Protein AF-A0A0C5VPQ7-F1 (afdb_monomer)

Secondary structure (DSSP, 8-state):
-EEEEEEE----SSS--PPPEEEEEEESSHHHHHHHHHHHHHHH--SSS-SS--EEEEEEE---S----EEEEEEEESS-S-TT-S---GGGEEE-SSSSSPPEEHHHHT--

Mean predicted aligned error: 6.84 Å

Solvent-accessible surface area (backbone atoms only — not comparable to full-atom values): 6534 Å² total; per-residue (Å²): 82,33,31,31,43,37,31,24,61,18,69,46,102,90,54,76,74,44,66,25,36,34,33,34,26,40,16,86,47,70,68,57,39,46,50,60,50,22,62,50,36,56,72,67,60,61,92,81,41,71,48,46,62,33,37,40,32,58,78,49,76,47,97,57,100,60,96,69,68,42,77,78,42,65,85,42,77,45,84,60,78,61,90,79,75,61,95,63,61,45,90,42,25,35,32,37,94,50,91,88,52,68,81,40,47,46,62,67,72,72,73,118

Nearest PDB structures (foldseek):
  2qyf-assembly2_C  TM=2.795E-01  e=2.038E+00  Homo sapiens
  6bi7-assembly2_C  TM=3.326E-01  e=4.342E+00  Homo sapiens
  8iyj-assembly1_T  TM=2.210E-01  e=6.524E+00  Mus musculus

pLDDT: mean 81.95, std 14.51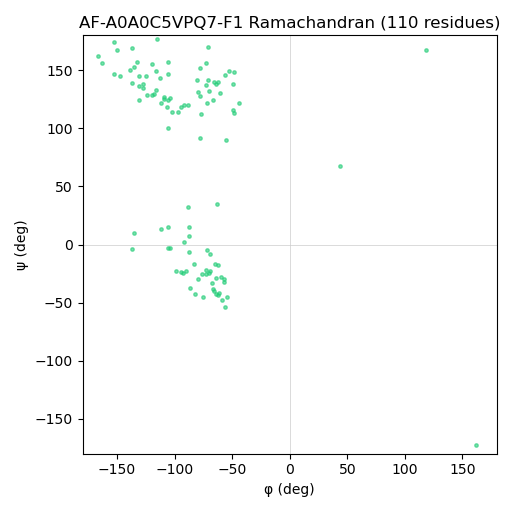, range [44.12, 96.88]

Sequence (112 aa):
MNIYFVTRWGNDEEGVNEADTNFIVLASNYEEAAKIVDDRLMKVKALKAACFCQRITEIGTAHSDTNNPKVLLGPCIEYAFSHDDIGIPNDKKWVRDSIDEGWEKFSEYYEE

Foldseek 3Di:
DFKKKWKFFQDDPPDDRFFIWIFIKDAPDVVRVFVQQLVVLVVVPDVRGDSGTFKMAGPGDDPDPDNDIDTPDDRDGDHDPPPPPPPGDQQRMWGDDDPPDDIDGSVVVPPD

Radius of gyration: 13.61 Å; Cα contacts (8 Å, |Δi|>4): 222; chains: 1; bounding box: 31×35×34 Å

Structure (mmCIF, N/CA/C/O backbone):
data_AF-A0A0C5VPQ7-F1
#
_entry.id   AF-A0A0C5VPQ7-F1
#
loop_
_atom_site.group_PDB
_atom_site.id
_atom_site.type_symbol
_atom_site.label_atom_id
_atom_site.label_alt_id
_atom_site.label_comp_id
_atom_site.label_asym_id
_atom_site.label_entity_id
_atom_site.label_seq_id
_atom_site.pdbx_PDB_ins_code
_atom_site.Cartn_x
_atom_site.Cartn_y
_atom_site.Cartn_z
_atom_site.occupancy
_atom_site.B_iso_or_equiv
_atom_site.auth_seq_id
_atom_site.auth_comp_id
_atom_site.auth_asym_id
_atom_site.auth_atom_id
_atom_site.pdbx_PDB_model_num
ATOM 1 N N . MET A 1 1 ? -9.218 -1.763 12.841 1.00 90.44 1 MET A N 1
ATOM 2 C CA . MET A 1 1 ? -8.087 -1.674 11.888 1.00 90.44 1 MET A CA 1
ATOM 3 C C . MET A 1 1 ? -8.547 -0.900 10.667 1.00 90.44 1 MET A C 1
ATOM 5 O O . MET A 1 1 ? -9.751 -0.841 10.424 1.00 90.44 1 MET A O 1
ATOM 9 N N . ASN A 1 2 ? -7.619 -0.334 9.911 1.00 94.50 2 ASN A N 1
ATOM 10 C CA . ASN A 1 2 ? -7.900 0.438 8.709 1.00 94.50 2 ASN A CA 1
ATOM 11 C C . ASN A 1 2 ? -7.541 -0.371 7.462 1.00 94.50 2 ASN A C 1
ATOM 13 O O . ASN A 1 2 ? -6.748 -1.316 7.517 1.00 94.50 2 ASN A O 1
ATOM 17 N N . ILE A 1 3 ? -8.166 -0.006 6.350 1.00 94.50 3 ILE A N 1
ATOM 18 C CA . ILE A 1 3 ? -7.906 -0.577 5.036 1.00 94.50 3 ILE A CA 1
ATOM 19 C C . ILE A 1 3 ? -7.089 0.441 4.252 1.00 94.50 3 ILE A C 1
ATOM 21 O O . ILE A 1 3 ? -7.496 1.593 4.097 1.00 94.50 3 ILE A O 1
ATOM 25 N N . TYR A 1 4 ? -5.953 -0.010 3.742 1.00 94.75 4 TYR A N 1
ATOM 26 C CA . TYR A 1 4 ? -5.007 0.792 2.988 1.00 94.75 4 TYR A CA 1
ATOM 27 C C . TYR A 1 4 ? -4.897 0.275 1.558 1.00 94.75 4 TYR A C 1
ATOM 29 O O . TYR A 1 4 ? -4.731 -0.926 1.341 1.00 94.75 4 TYR A O 1
ATOM 37 N N . PHE A 1 5 ? -4.963 1.184 0.593 1.00 93.38 5 PHE A N 1
ATOM 38 C CA . PHE A 1 5 ? -4.489 0.960 -0.765 1.00 93.38 5 PHE A CA 1
ATOM 39 C C . PHE A 1 5 ? -3.014 1.352 -0.819 1.00 93.38 5 PHE A C 1
ATOM 41 O O . PHE A 1 5 ? -2.666 2.485 -0.486 1.00 93.38 5 PHE A O 1
ATOM 48 N N . VAL A 1 6 ? -2.149 0.403 -1.163 1.00 93.44 6 VAL A N 1
ATOM 49 C CA . VAL A 1 6 ? -0.693 0.580 -1.153 1.00 93.44 6 VAL A CA 1
ATOM 50 C C . VAL A 1 6 ? -0.162 0.356 -2.559 1.00 93.44 6 VAL A C 1
ATOM 52 O O . VAL A 1 6 ? -0.441 -0.683 -3.162 1.00 93.44 6 VAL A O 1
ATOM 55 N N . THR A 1 7 ? 0.627 1.301 -3.057 1.00 90.38 7 THR A N 1
ATOM 56 C CA . THR A 1 7 ? 1.131 1.310 -4.429 1.00 90.38 7 THR A CA 1
ATOM 57 C C . THR A 1 7 ? 2.651 1.381 -4.428 1.00 90.38 7 THR A C 1
ATOM 59 O O . THR A 1 7 ? 3.249 2.261 -3.807 1.00 90.38 7 THR A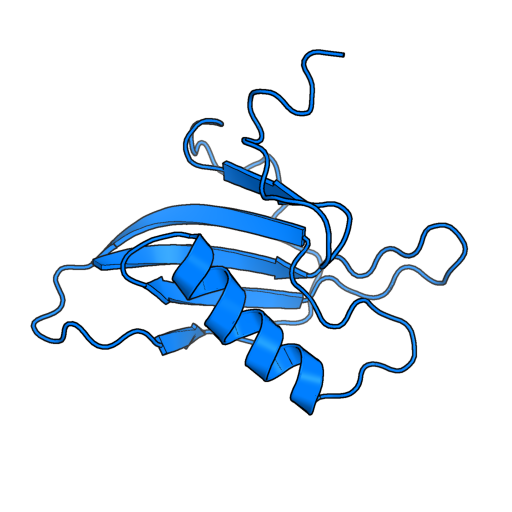 O 1
ATOM 62 N N . ARG A 1 8 ? 3.271 0.460 -5.169 1.00 89.25 8 ARG A N 1
ATOM 63 C CA . ARG A 1 8 ? 4.645 0.583 -5.647 1.00 89.25 8 ARG A CA 1
ATOM 64 C C . ARG A 1 8 ? 4.618 1.111 -7.075 1.00 89.25 8 ARG A C 1
ATOM 66 O O . ARG A 1 8 ? 4.156 0.396 -7.968 1.00 89.25 8 ARG A O 1
ATOM 73 N N . TRP A 1 9 ? 5.121 2.316 -7.299 1.00 85.38 9 TRP A N 1
ATOM 74 C CA . TRP A 1 9 ? 5.278 2.868 -8.639 1.00 85.38 9 TRP A CA 1
ATOM 75 C C . TRP A 1 9 ? 6.238 2.009 -9.452 1.00 85.38 9 TRP A C 1
ATOM 77 O O . TRP A 1 9 ? 7.209 1.469 -8.919 1.00 85.38 9 TRP A O 1
ATOM 87 N N . GLY A 1 10 ? 5.927 1.804 -10.727 1.00 77.19 10 GLY A N 1
ATOM 88 C CA . GLY A 1 10 ? 6.859 1.188 -11.673 1.00 77.19 10 GLY A CA 1
ATOM 89 C C . GLY A 1 10 ? 7.739 2.171 -12.432 1.00 77.19 10 GLY A C 1
ATOM 90 O O . GLY A 1 10 ? 8.541 1.731 -13.253 1.00 77.19 10 GLY A O 1
ATOM 91 N N . ASN A 1 11 ? 7.621 3.468 -12.136 1.00 64.00 11 ASN A N 1
ATOM 92 C CA . ASN A 1 11 ? 8.513 4.489 -12.668 1.00 64.00 11 ASN A CA 1
ATOM 93 C C . ASN A 1 11 ? 9.914 4.377 -12.049 1.00 64.00 11 ASN A C 1
ATOM 95 O O . ASN A 1 11 ? 10.060 4.130 -10.852 1.00 64.00 11 ASN A O 1
ATOM 99 N N . ASP A 1 12 ? 10.917 4.605 -12.887 1.00 53.84 12 ASP A N 1
ATOM 100 C CA . ASP A 1 12 ? 12.320 4.799 -12.529 1.00 53.84 12 ASP A CA 1
ATOM 101 C C . ASP A 1 12 ? 12.748 6.147 -13.128 1.00 53.84 12 ASP A C 1
ATOM 103 O O . ASP A 1 12 ? 12.273 6.505 -14.210 1.00 53.84 12 ASP A O 1
ATOM 107 N N . GLU A 1 13 ? 13.616 6.895 -12.447 1.00 47.75 13 GLU A N 1
ATOM 108 C CA . GLU A 1 13 ? 14.044 8.238 -12.875 1.00 47.75 13 GLU A CA 1
ATOM 109 C C . GLU A 1 13 ? 14.781 8.225 -14.235 1.00 47.75 13 GLU A C 1
ATOM 111 O O . GLU A 1 13 ? 14.829 9.251 -14.911 1.00 47.75 13 GLU A O 1
ATOM 116 N N . GLU A 1 14 ? 15.267 7.061 -14.703 1.00 56.16 14 GLU A N 1
ATOM 117 C CA . GLU A 1 14 ? 15.878 6.877 -16.037 1.00 56.16 14 GLU A CA 1
ATOM 118 C C . GLU A 1 14 ? 15.417 5.607 -16.815 1.00 56.16 14 GLU A C 1
ATOM 120 O O . GLU A 1 14 ? 15.998 5.260 -17.850 1.00 56.16 14 GLU A O 1
ATOM 125 N N . GLY A 1 15 ? 14.388 4.878 -16.359 1.00 53.97 15 GLY A N 1
ATOM 126 C CA . GLY A 1 15 ? 14.085 3.504 -16.815 1.00 53.97 15 GLY A CA 1
ATOM 127 C C . GLY A 1 15 ? 12.760 3.278 -17.568 1.00 53.97 15 GLY A C 1
ATOM 128 O O . GLY A 1 15 ? 11.943 4.175 -17.759 1.00 53.97 15 GLY A O 1
ATOM 129 N N . VAL A 1 16 ? 12.536 2.034 -18.030 1.00 44.12 16 VAL A N 1
ATOM 130 C CA . VAL A 1 16 ? 11.274 1.621 -18.684 1.00 44.12 16 VAL A CA 1
ATOM 131 C C . VAL A 1 16 ? 10.151 1.671 -17.649 1.00 44.12 16 VAL A C 1
ATOM 133 O O . VAL A 1 16 ? 10.262 0.995 -16.634 1.00 44.12 16 VAL A O 1
ATOM 136 N N . ASN A 1 17 ? 9.082 2.418 -17.942 1.00 60.94 17 ASN A N 1
ATOM 137 C CA . ASN A 1 17 ? 7.852 2.503 -17.151 1.00 60.94 17 ASN A CA 1
ATOM 138 C C . ASN A 1 17 ? 7.247 1.098 -16.949 1.00 60.94 17 ASN A C 1
ATOM 140 O O . ASN A 1 17 ? 6.508 0.598 -17.805 1.00 60.94 17 ASN A O 1
ATOM 144 N N . GLU A 1 18 ? 7.636 0.410 -15.873 1.00 67.69 18 GLU A N 1
ATOM 145 C CA . GLU A 1 18 ? 7.005 -0.846 -15.490 1.00 67.69 18 GLU A CA 1
ATOM 146 C C . GLU A 1 18 ? 5.614 -0.552 -14.924 1.00 67.69 18 GLU A C 1
ATOM 148 O O . GLU A 1 18 ? 5.328 0.536 -14.434 1.00 67.69 18 GLU A O 1
ATOM 153 N N . ALA A 1 19 ? 4.716 -1.532 -14.978 1.00 78.19 19 ALA A N 1
ATOM 154 C CA . ALA A 1 19 ? 3.385 -1.354 -14.418 1.00 78.19 19 ALA A CA 1
ATOM 155 C C . ALA A 1 19 ? 3.450 -1.184 -12.894 1.00 78.19 19 ALA A C 1
ATOM 157 O O . ALA A 1 19 ? 4.183 -1.904 -12.207 1.00 78.19 19 ALA A O 1
ATOM 158 N N . ASP A 1 20 ? 2.640 -0.272 -12.363 1.00 83.81 20 ASP A N 1
ATOM 159 C CA . ASP A 1 20 ? 2.449 -0.121 -10.926 1.00 83.81 20 ASP A CA 1
ATOM 160 C C . ASP A 1 20 ? 1.996 -1.434 -10.286 1.00 83.81 20 ASP A C 1
ATOM 162 O O . ASP A 1 20 ? 1.255 -2.233 -10.866 1.00 83.81 20 ASP A O 1
ATOM 166 N N . THR A 1 21 ? 2.450 -1.659 -9.057 1.00 87.50 21 THR A N 1
ATOM 167 C CA . THR A 1 21 ? 2.040 -2.813 -8.258 1.00 87.50 21 THR A CA 1
ATOM 168 C C . THR A 1 21 ? 1.201 -2.344 -7.085 1.00 87.50 21 THR A C 1
ATOM 170 O O . THR A 1 21 ? 1.666 -1.571 -6.252 1.00 87.50 21 THR A O 1
ATOM 173 N N . ASN A 1 22 ? -0.026 -2.846 -6.997 1.00 89.19 22 ASN A N 1
ATOM 174 C CA . ASN A 1 22 ? -1.009 -2.402 -6.017 1.00 89.19 22 ASN A CA 1
ATOM 175 C C . ASN A 1 22 ? -1.401 -3.514 -5.038 1.00 89.19 22 ASN A C 1
ATOM 177 O O . ASN A 1 22 ? -1.440 -4.700 -5.389 1.00 89.19 22 ASN A O 1
ATOM 181 N N . PHE A 1 23 ? -1.736 -3.109 -3.813 1.00 92.69 23 PHE A N 1
ATOM 182 C CA . PHE A 1 23 ? -2.183 -3.975 -2.727 1.00 92.69 23 PHE A CA 1
ATOM 183 C C . PHE A 1 23 ? -3.343 -3.336 -1.962 1.00 92.69 23 PHE A C 1
ATOM 185 O O . PHE A 1 23 ? -3.409 -2.118 -1.810 1.00 92.69 23 PHE A O 1
ATOM 192 N N . ILE A 1 24 ? -4.219 -4.175 -1.412 1.00 93.94 24 ILE A N 1
ATOM 193 C CA . ILE A 1 24 ? -5.166 -3.791 -0.362 1.00 93.94 24 ILE A CA 1
ATOM 194 C C . ILE A 1 24 ? -4.699 -4.451 0.928 1.00 93.94 24 ILE A C 1
ATOM 196 O O . ILE A 1 24 ? -4.532 -5.673 0.974 1.00 93.94 24 ILE A O 1
ATOM 200 N N . VAL A 1 25 ? -4.493 -3.661 1.975 1.00 95.81 25 VAL A N 1
ATOM 201 C CA . VAL A 1 25 ? -3.879 -4.104 3.229 1.00 95.81 25 VAL A CA 1
ATOM 202 C C . VAL A 1 25 ? -4.763 -3.731 4.407 1.00 95.81 25 VAL A C 1
ATOM 204 O O . VAL A 1 25 ? -5.260 -2.615 4.500 1.00 95.81 25 VAL A O 1
ATOM 207 N N . LEU A 1 26 ? -4.945 -4.674 5.324 1.00 96.12 26 LEU A N 1
ATOM 208 C CA . LEU A 1 26 ? -5.504 -4.432 6.644 1.00 96.12 26 LEU A CA 1
ATOM 209 C C . LEU A 1 26 ? -4.348 -4.155 7.609 1.00 96.12 26 LEU A C 1
ATOM 211 O O . LEU A 1 26 ? -3.498 -5.028 7.781 1.00 96.12 26 LEU A O 1
ATOM 215 N N . ALA A 1 27 ? -4.320 -2.982 8.237 1.00 96.06 27 ALA A N 1
ATOM 216 C CA . ALA A 1 27 ? -3.282 -2.604 9.202 1.00 96.06 27 ALA A CA 1
ATOM 217 C C . ALA A 1 27 ? -3.821 -1.627 10.260 1.00 96.06 27 ALA A C 1
ATOM 219 O O . ALA A 1 27 ? -4.927 -1.094 10.140 1.00 96.06 27 ALA A O 1
ATOM 220 N N . SER A 1 28 ? -3.065 -1.413 11.330 1.00 95.00 28 SER A N 1
ATOM 221 C CA . SER A 1 28 ? -3.411 -0.478 12.408 1.00 95.00 28 SER A CA 1
ATOM 222 C C . SER A 1 28 ? -3.089 0.969 12.038 1.00 95.00 28 SER A C 1
ATOM 224 O O . SER A 1 28 ? -3.762 1.883 12.506 1.00 95.00 28 SER A O 1
ATOM 226 N N . ASN A 1 29 ? -2.075 1.167 11.194 1.00 95.44 29 ASN A N 1
ATOM 227 C CA . ASN A 1 29 ? -1.643 2.452 10.651 1.00 95.44 29 ASN A CA 1
ATOM 228 C C . ASN A 1 29 ? -0.965 2.248 9.278 1.00 95.44 29 ASN A C 1
ATOM 230 O O . ASN A 1 29 ? -0.764 1.111 8.837 1.00 95.44 29 ASN A O 1
ATOM 234 N N . TYR A 1 30 ? -0.622 3.347 8.602 1.00 95.81 30 TYR A N 1
ATOM 235 C CA . TYR A 1 30 ? 0.001 3.302 7.277 1.00 95.81 30 TYR A CA 1
ATOM 236 C C . TYR A 1 30 ? 1.427 2.722 7.307 1.00 95.81 30 TYR A C 1
ATOM 238 O O . TYR A 1 30 ? 1.805 2.017 6.379 1.00 95.81 30 TYR A O 1
ATOM 246 N N . GLU A 1 31 ? 2.205 2.935 8.373 1.00 96.25 31 GLU A N 1
ATOM 247 C CA . GLU A 1 31 ? 3.576 2.407 8.500 1.00 96.25 31 GLU A CA 1
ATOM 248 C C . GLU A 1 31 ? 3.591 0.874 8.575 1.00 96.25 31 GLU A C 1
ATOM 250 O O . GLU A 1 31 ? 4.422 0.202 7.965 1.00 96.25 31 GLU A O 1
ATOM 255 N N . GLU A 1 32 ? 2.632 0.295 9.295 1.00 96.62 32 GLU A N 1
ATOM 256 C CA . GLU A 1 32 ? 2.443 -1.150 9.366 1.00 96.62 32 GLU A CA 1
ATOM 257 C C . GLU A 1 32 ? 1.994 -1.709 8.010 1.00 96.62 32 GLU A C 1
ATOM 259 O O . GLU A 1 32 ? 2.481 -2.761 7.589 1.00 96.62 32 GLU A O 1
ATOM 264 N N . ALA A 1 33 ? 1.131 -0.987 7.282 1.00 96.88 33 ALA A N 1
ATOM 265 C CA . ALA A 1 33 ? 0.767 -1.351 5.915 1.00 96.88 33 ALA A CA 1
ATOM 266 C C . ALA A 1 33 ? 1.984 -1.328 4.972 1.00 96.88 33 ALA A C 1
ATOM 268 O O . ALA A 1 33 ? 2.171 -2.280 4.209 1.00 96.88 33 ALA A O 1
ATOM 269 N N . ALA A 1 34 ? 2.829 -0.295 5.073 1.00 96.06 34 ALA A N 1
ATOM 270 C CA . ALA A 1 34 ? 4.080 -0.171 4.327 1.00 96.06 34 ALA A CA 1
ATOM 271 C C . ALA A 1 34 ? 4.986 -1.375 4.568 1.00 96.06 34 ALA A C 1
ATOM 273 O O . ALA A 1 34 ? 5.360 -2.072 3.629 1.00 96.06 34 ALA A O 1
ATOM 274 N N . LYS A 1 35 ? 5.267 -1.673 5.843 1.00 95.62 35 LYS A N 1
ATOM 275 C CA . LYS A 1 35 ? 6.160 -2.761 6.253 1.00 95.62 35 LYS A CA 1
ATOM 276 C C . LYS A 1 35 ? 5.738 -4.102 5.652 1.00 95.62 35 LYS A C 1
ATOM 278 O O . LYS A 1 35 ? 6.573 -4.832 5.127 1.00 95.62 35 LYS A O 1
ATOM 283 N N . ILE A 1 36 ? 4.442 -4.421 5.696 1.00 95.81 36 ILE A N 1
ATOM 284 C CA . ILE A 1 36 ? 3.897 -5.675 5.148 1.00 95.81 36 ILE A CA 1
ATOM 285 C C . ILE A 1 36 ? 4.141 -5.778 3.639 1.00 95.81 36 ILE A C 1
ATOM 287 O O . ILE A 1 36 ? 4.450 -6.862 3.133 1.00 95.81 36 ILE A O 1
ATOM 291 N N . VAL A 1 37 ? 3.961 -4.672 2.916 1.00 94.88 37 VAL A N 1
ATOM 292 C CA . VAL A 1 37 ? 4.125 -4.632 1.461 1.00 94.88 37 VAL A CA 1
ATOM 293 C C . VAL A 1 37 ? 5.600 -4.641 1.079 1.00 94.88 37 VAL A C 1
ATOM 295 O O . VAL A 1 37 ? 5.982 -5.451 0.237 1.00 94.88 37 VAL A O 1
ATOM 298 N N . ASP A 1 38 ? 6.437 -3.848 1.739 1.00 93.88 38 ASP A N 1
ATOM 299 C CA . ASP A 1 38 ? 7.885 -3.805 1.517 1.00 93.88 38 ASP A CA 1
ATOM 300 C C . ASP A 1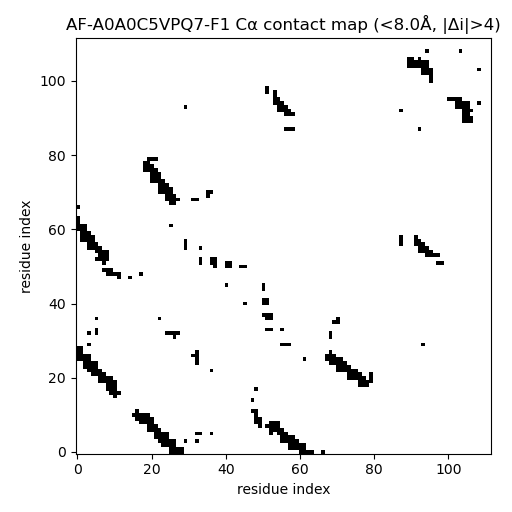 38 ? 8.521 -5.180 1.761 1.00 93.88 38 ASP A C 1
ATOM 302 O O . ASP A 1 38 ? 9.221 -5.706 0.895 1.00 93.88 38 ASP A O 1
ATOM 306 N N . ASP A 1 39 ? 8.188 -5.844 2.876 1.00 93.19 39 ASP A N 1
ATOM 307 C CA . ASP A 1 39 ? 8.639 -7.212 3.182 1.00 93.19 39 ASP A CA 1
ATOM 308 C C . ASP A 1 39 ? 8.254 -8.213 2.085 1.00 93.19 39 ASP A C 1
ATOM 310 O O . ASP A 1 39 ? 8.929 -9.229 1.879 1.00 93.19 39 ASP A O 1
ATOM 314 N N . ARG A 1 40 ? 7.144 -7.965 1.384 1.00 91.25 40 ARG A N 1
ATOM 315 C CA . ARG A 1 40 ? 6.686 -8.800 0.273 1.00 91.25 40 ARG A CA 1
ATOM 316 C C . ARG A 1 40 ? 7.403 -8.452 -1.027 1.00 91.25 40 ARG A C 1
ATOM 318 O O . ARG A 1 40 ? 7.821 -9.373 -1.725 1.00 91.25 40 ARG A O 1
ATOM 325 N N . LEU A 1 41 ? 7.587 -7.172 -1.332 1.00 88.25 41 LEU A N 1
ATOM 326 C CA . LEU A 1 41 ? 8.303 -6.689 -2.516 1.00 88.25 41 LEU A CA 1
ATOM 327 C C . LEU A 1 41 ? 9.783 -7.099 -2.490 1.00 88.25 41 LEU A C 1
ATOM 329 O O . LEU A 1 41 ? 10.290 -7.624 -3.483 1.00 88.25 41 LEU A O 1
ATOM 333 N N . MET A 1 42 ? 10.449 -6.994 -1.335 1.00 88.00 42 MET A N 1
ATOM 334 C CA . MET A 1 42 ? 11.833 -7.450 -1.139 1.00 88.00 42 MET A CA 1
ATOM 335 C C . MET A 1 42 ? 12.027 -8.941 -1.458 1.00 88.00 42 MET A C 1
ATOM 337 O O . MET A 1 42 ? 13.081 -9.342 -1.954 1.00 88.00 42 MET A O 1
ATOM 341 N N . LYS A 1 43 ? 11.010 -9.780 -1.220 1.00 86.44 43 LYS A N 1
ATOM 342 C CA . LYS A 1 43 ? 11.066 -11.225 -1.511 1.00 86.44 43 LYS A CA 1
ATOM 343 C C . LYS A 1 43 ? 10.923 -11.550 -2.995 1.00 86.44 43 LYS A C 1
ATOM 345 O O . LYS A 1 43 ? 11.390 -12.603 -3.420 1.00 86.44 43 LYS A O 1
ATOM 350 N N . VAL A 1 44 ? 10.281 -10.678 -3.771 1.00 76.44 44 VAL A N 1
ATOM 351 C CA . VAL A 1 44 ? 10.018 -10.901 -5.202 1.00 76.44 44 VAL A CA 1
ATOM 352 C C . VAL A 1 44 ? 11.222 -10.508 -6.070 1.00 76.44 44 VAL A C 1
ATOM 354 O O . VAL A 1 44 ? 11.319 -10.990 -7.193 1.00 76.44 44 VAL A O 1
ATOM 357 N N . LYS A 1 45 ? 12.179 -9.722 -5.541 1.00 64.44 45 LYS A N 1
ATOM 358 C CA . LYS A 1 45 ? 13.383 -9.242 -6.253 1.00 64.44 45 LYS A CA 1
ATOM 359 C C . LYS A 1 45 ? 13.058 -8.752 -7.672 1.00 64.44 45 LYS A C 1
ATOM 361 O O . LYS A 1 45 ? 13.470 -9.357 -8.662 1.00 64.44 45 LYS A O 1
ATOM 366 N N . ALA A 1 46 ? 12.316 -7.650 -7.768 1.00 63.59 46 ALA A N 1
ATOM 367 C CA . ALA A 1 46 ? 12.168 -6.958 -9.043 1.00 63.59 46 ALA A CA 1
ATOM 368 C C . ALA A 1 46 ? 13.555 -6.500 -9.531 1.00 63.59 46 ALA A C 1
ATOM 370 O O . ALA A 1 46 ? 14.325 -5.927 -8.766 1.00 63.59 46 ALA A O 1
ATOM 371 N N . LEU A 1 47 ? 13.894 -6.798 -10.788 1.00 59.28 47 LEU A N 1
ATOM 372 C CA . LEU A 1 47 ? 15.216 -6.486 -11.348 1.00 59.28 47 LEU A CA 1
ATOM 373 C C . LEU A 1 47 ? 15.412 -4.989 -11.627 1.00 59.28 47 LEU A C 1
ATOM 375 O O . LEU A 1 47 ? 16.553 -4.557 -11.755 1.00 59.28 47 LEU A O 1
ATOM 379 N N . LYS A 1 48 ? 14.318 -4.230 -11.774 1.00 64.69 48 LYS A N 1
ATOM 380 C CA . LYS A 1 48 ? 14.330 -2.846 -12.273 1.00 64.69 48 LYS A CA 1
ATOM 381 C C . LYS A 1 48 ? 13.426 -1.872 -11.520 1.00 64.69 48 LYS A C 1
ATOM 383 O O . LYS A 1 48 ? 13.425 -0.697 -11.839 1.00 64.69 48 LYS A O 1
ATOM 388 N N . ALA A 1 49 ? 12.653 -2.347 -10.551 1.00 70.62 49 ALA A N 1
ATOM 389 C CA . ALA A 1 49 ? 11.720 -1.507 -9.817 1.00 70.62 49 ALA A CA 1
ATOM 390 C C . ALA A 1 49 ? 12.061 -1.490 -8.332 1.00 70.62 49 ALA A C 1
ATOM 392 O O . ALA A 1 49 ? 12.630 -2.453 -7.806 1.00 70.62 49 ALA A O 1
ATOM 393 N N . ALA A 1 50 ? 11.648 -0.416 -7.661 1.00 78.31 50 ALA A N 1
ATOM 394 C CA . ALA A 1 50 ? 11.772 -0.269 -6.222 1.00 78.31 50 ALA A CA 1
ATOM 395 C C . ALA A 1 50 ? 11.245 -1.508 -5.478 1.00 78.31 50 ALA A C 1
ATOM 397 O O . ALA A 1 50 ? 10.192 -2.070 -5.793 1.00 78.31 50 ALA A O 1
ATOM 398 N N . CYS A 1 51 ? 11.969 -1.935 -4.449 1.00 86.94 51 CYS A N 1
ATOM 399 C CA . CYS A 1 51 ? 11.530 -3.006 -3.554 1.00 86.94 51 CYS A CA 1
ATOM 400 C C . CYS A 1 51 ? 10.673 -2.490 -2.385 1.00 86.94 51 CYS A C 1
ATOM 402 O O . CYS A 1 51 ? 10.454 -3.223 -1.422 1.00 86.94 51 CYS A O 1
ATOM 404 N N . PHE A 1 52 ? 10.190 -1.252 -2.480 1.00 89.44 52 PHE A N 1
ATOM 405 C CA . PHE A 1 52 ? 9.403 -0.559 -1.470 1.00 89.44 52 PHE A CA 1
ATOM 406 C C . PHE A 1 52 ? 8.211 0.144 -2.126 1.00 89.44 52 PHE A C 1
ATOM 408 O O . PHE A 1 52 ? 8.258 0.481 -3.306 1.00 89.44 52 PHE A O 1
ATOM 415 N N . CYS A 1 53 ? 7.128 0.342 -1.380 1.00 91.44 53 CYS A N 1
ATOM 416 C CA . CYS A 1 53 ? 5.976 1.114 -1.853 1.00 91.44 53 CYS A CA 1
ATOM 417 C C . CYS A 1 53 ? 6.198 2.628 -1.715 1.00 91.44 53 CYS A C 1
ATOM 419 O O . CYS A 1 53 ? 6.743 3.072 -0.709 1.00 91.44 53 CYS A O 1
ATOM 421 N N . GLN A 1 54 ? 5.737 3.417 -2.682 1.00 91.31 54 GLN A N 1
ATOM 422 C CA . GLN A 1 54 ? 5.892 4.877 -2.697 1.00 91.31 54 GLN A CA 1
ATOM 423 C C . GLN A 1 54 ? 4.642 5.606 -2.215 1.00 91.31 54 GLN A C 1
ATOM 425 O O . GLN A 1 54 ? 4.740 6.743 -1.779 1.00 91.31 54 GLN A O 1
ATOM 430 N N . ARG A 1 55 ? 3.458 4.979 -2.277 1.00 91.19 55 ARG A N 1
ATOM 431 C CA . ARG A 1 55 ? 2.194 5.635 -1.913 1.00 91.19 55 ARG A CA 1
ATOM 432 C C . ARG A 1 55 ? 1.298 4.735 -1.082 1.00 91.19 55 ARG A C 1
ATOM 434 O O . ARG A 1 55 ? 1.131 3.551 -1.377 1.00 91.19 55 ARG A O 1
ATOM 441 N N . ILE A 1 56 ? 0.666 5.331 -0.076 1.00 94.12 56 ILE A N 1
ATOM 442 C CA . ILE A 1 56 ? -0.343 4.693 0.770 1.00 94.12 56 ILE A CA 1
ATOM 443 C C . ILE A 1 56 ? -1.560 5.601 0.860 1.00 94.12 56 ILE A C 1
ATOM 445 O O . ILE A 1 56 ? -1.440 6.810 1.027 1.00 94.12 56 ILE A O 1
ATOM 449 N N . THR A 1 57 ? -2.753 5.030 0.747 1.00 93.38 57 THR A N 1
ATOM 450 C CA . THR A 1 57 ? -4.025 5.741 0.902 1.00 93.38 57 THR A CA 1
ATOM 451 C C . THR A 1 57 ? -4.933 4.966 1.845 1.00 93.38 57 THR A C 1
ATOM 453 O O . THR A 1 57 ? -5.210 3.790 1.617 1.00 93.38 57 THR A O 1
ATOM 456 N N . GLU A 1 58 ? -5.409 5.605 2.909 1.00 94.19 58 GLU A N 1
ATOM 457 C CA . GLU A 1 58 ? -6.422 5.028 3.796 1.00 94.19 58 GLU A CA 1
ATOM 458 C C . GLU A 1 58 ? -7.795 5.121 3.123 1.00 94.19 58 GLU A C 1
ATOM 460 O O . GLU A 1 58 ? -8.331 6.211 2.934 1.00 94.19 58 GLU A O 1
ATOM 465 N N . ILE A 1 59 ? -8.367 3.976 2.750 1.00 92.44 59 ILE A N 1
ATOM 466 C CA . ILE A 1 59 ? -9.623 3.902 1.984 1.00 92.44 59 ILE A CA 1
ATOM 467 C C . ILE A 1 59 ? -10.831 3.503 2.839 1.00 92.44 59 ILE A C 1
ATOM 469 O O . ILE A 1 59 ? -11.953 3.447 2.340 1.00 92.44 59 ILE A O 1
ATOM 473 N N . GLY A 1 60 ? -10.625 3.217 4.126 1.00 91.81 60 GLY A N 1
ATOM 474 C CA . GLY A 1 60 ? -11.719 2.950 5.051 1.00 91.81 60 GLY A CA 1
ATOM 475 C C . GLY A 1 60 ? -11.294 2.241 6.327 1.00 91.81 60 GLY A C 1
ATOM 476 O O . GLY A 1 60 ? -10.115 2.016 6.596 1.00 91.81 60 GLY A O 1
ATOM 477 N N . THR A 1 61 ? -12.294 1.857 7.111 1.00 92.50 61 THR A N 1
ATOM 478 C CA . THR A 1 61 ? -12.137 1.105 8.354 1.00 92.50 61 THR A CA 1
ATOM 479 C C . THR A 1 61 ? -12.717 -0.294 8.190 1.00 92.50 61 THR A C 1
ATOM 481 O O . THR A 1 61 ? -13.730 -0.503 7.524 1.00 92.50 61 THR A O 1
ATOM 484 N N . ALA A 1 62 ? -12.069 -1.279 8.802 1.00 89.25 62 ALA A N 1
ATOM 485 C CA . ALA A 1 62 ? -12.568 -2.643 8.858 1.00 89.25 62 ALA A CA 1
ATOM 486 C C . ALA A 1 62 ? -13.095 -2.945 10.262 1.00 89.25 62 ALA A C 1
ATOM 488 O O . ALA A 1 62 ? -12.349 -2.877 11.248 1.00 89.25 62 ALA A O 1
ATOM 489 N N . HIS A 1 63 ? -14.356 -3.369 10.333 1.00 82.12 63 HIS A N 1
ATOM 490 C CA . HIS A 1 63 ? -14.864 -4.123 11.473 1.00 82.12 63 HIS A CA 1
ATOM 491 C C . HIS A 1 63 ? -14.385 -5.567 11.335 1.00 82.12 63 HIS A C 1
ATOM 493 O O . HIS A 1 63 ? -14.988 -6.383 10.646 1.00 82.12 63 HIS A O 1
ATOM 499 N N . SER A 1 64 ? -13.232 -5.842 11.934 1.00 71.81 64 SER A N 1
ATOM 500 C CA . SER A 1 64 ? -12.631 -7.168 11.992 1.00 71.81 64 SER A CA 1
ATOM 501 C C . SER A 1 64 ? -12.542 -7.587 13.451 1.00 71.81 64 SER A C 1
ATOM 503 O O . SER A 1 64 ? -11.984 -6.851 14.261 1.00 71.81 64 SER A O 1
ATOM 505 N N . ASP A 1 65 ? -13.018 -8.791 13.762 1.00 73.00 65 ASP A N 1
ATOM 506 C CA . ASP A 1 65 ? -12.826 -9.422 15.078 1.00 73.00 65 ASP A CA 1
ATOM 507 C C . ASP A 1 65 ? -11.362 -9.832 15.311 1.00 73.00 65 ASP A C 1
ATOM 509 O O . ASP A 1 65 ? -10.968 -10.241 16.402 1.00 73.00 65 ASP A O 1
ATOM 513 N N . THR A 1 66 ? -10.539 -9.732 14.266 1.00 70.88 66 THR A N 1
ATOM 514 C CA . THR A 1 66 ? -9.110 -10.021 14.311 1.00 70.88 66 THR A CA 1
ATOM 515 C C . THR A 1 66 ? -8.303 -8.733 14.190 1.00 70.88 66 THR A C 1
ATOM 517 O O . THR A 1 66 ? -8.471 -7.978 13.231 1.00 70.88 66 THR A O 1
ATOM 520 N N . ASN A 1 67 ? -7.388 -8.515 15.137 1.00 78.44 67 ASN A N 1
ATOM 521 C CA . ASN A 1 67 ? -6.404 -7.426 15.117 1.00 78.44 67 ASN A CA 1
ATOM 522 C C . ASN A 1 67 ? -5.114 -7.831 14.379 1.00 78.44 67 ASN A C 1
ATOM 524 O O . ASN A 1 67 ? -4.028 -7.405 14.756 1.00 78.44 67 ASN A O 1
ATOM 528 N N . ASN A 1 68 ? -5.220 -8.690 13.359 1.00 90.75 68 ASN A N 1
ATOM 529 C CA . ASN A 1 68 ? -4.059 -9.238 12.660 1.00 90.75 68 ASN A CA 1
ATOM 530 C C . ASN A 1 68 ? -3.848 -8.529 11.314 1.00 90.75 68 ASN A C 1
ATOM 532 O O . ASN A 1 68 ? -4.673 -8.703 10.408 1.00 90.75 68 ASN A O 1
ATOM 536 N N . PRO A 1 69 ? -2.742 -7.781 11.151 1.00 94.31 69 PRO A N 1
ATOM 537 C CA . PRO A 1 69 ? -2.412 -7.122 9.896 1.00 94.31 69 PRO A CA 1
ATOM 538 C C . PRO A 1 69 ? -2.162 -8.132 8.777 1.00 94.31 69 PRO A C 1
ATOM 540 O O . PRO A 1 69 ? -1.533 -9.170 8.995 1.00 94.31 69 PRO A O 1
ATOM 543 N N . LYS A 1 70 ? -2.664 -7.853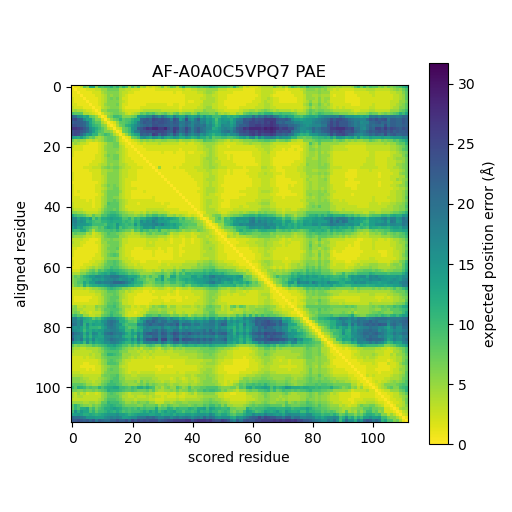 7.569 1.00 95.00 70 LYS A N 1
ATOM 544 C CA . LYS A 1 70 ? -2.511 -8.754 6.415 1.00 95.00 70 LYS A CA 1
ATOM 545 C C . LYS A 1 70 ? -2.794 -8.075 5.082 1.00 95.00 70 LYS A C 1
ATOM 547 O O . LYS A 1 70 ? -3.593 -7.148 4.993 1.00 95.00 70 LYS A O 1
ATOM 552 N N . VAL A 1 71 ? -2.221 -8.635 4.021 1.00 95.19 71 VAL A N 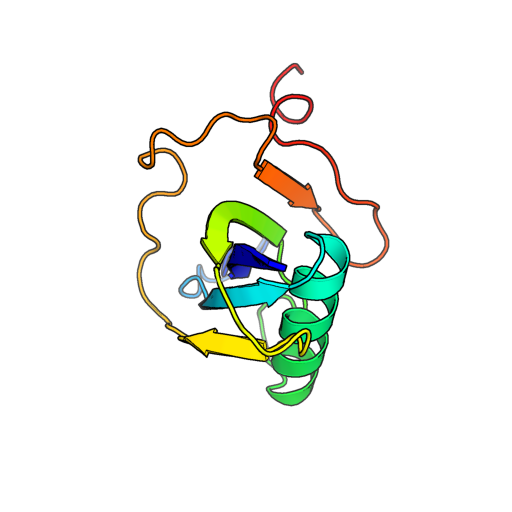1
ATOM 553 C CA . VAL A 1 71 ? -2.634 -8.343 2.642 1.00 95.19 71 VAL A CA 1
ATOM 554 C C . VAL A 1 71 ? -4.000 -8.990 2.392 1.00 95.19 71 VAL A C 1
ATOM 556 O O . VAL A 1 71 ? -4.148 -10.202 2.548 1.00 95.19 71 VAL A O 1
ATOM 559 N N . LEU A 1 72 ? -4.991 -8.182 2.021 1.00 93.25 72 LEU A N 1
ATOM 560 C CA . LEU A 1 72 ? -6.323 -8.624 1.598 1.00 93.25 72 LEU A CA 1
ATOM 561 C C . LEU A 1 72 ? -6.358 -8.933 0.095 1.00 93.25 72 LEU A C 1
ATOM 563 O O . LEU A 1 72 ? -7.003 -9.895 -0.312 1.00 93.25 72 LEU A O 1
ATOM 567 N N . LEU A 1 73 ? -5.648 -8.139 -0.712 1.00 91.81 73 LEU A N 1
ATOM 568 C CA . LEU A 1 73 ? -5.532 -8.299 -2.164 1.00 91.81 73 LEU A CA 1
ATOM 569 C C . LEU A 1 73 ? -4.145 -7.844 -2.642 1.00 91.81 73 LEU A C 1
ATOM 571 O O . LEU A 1 73 ? -3.597 -6.884 -2.107 1.00 91.81 73 LEU A O 1
ATOM 575 N N . GLY A 1 74 ? -3.603 -8.511 -3.661 1.00 88.56 74 GLY A N 1
ATOM 576 C CA . GLY A 1 74 ? -2.353 -8.143 -4.330 1.00 88.56 74 GLY A CA 1
ATOM 577 C C . GLY A 1 74 ? -1.244 -9.210 -4.236 1.00 88.56 74 GLY A C 1
ATOM 578 O O . GLY A 1 74 ? -1.349 -10.155 -3.444 1.00 88.56 74 GLY A O 1
ATOM 579 N N . PRO A 1 75 ? -0.161 -9.084 -5.027 1.00 88.19 75 PRO A N 1
ATOM 580 C CA . PRO A 1 75 ? 0.118 -7.971 -5.941 1.00 88.19 75 PRO A CA 1
ATOM 581 C C . PRO A 1 75 ? -0.818 -7.963 -7.156 1.00 88.19 75 PRO A C 1
ATOM 583 O O . PRO A 1 75 ? -1.011 -8.993 -7.800 1.00 88.19 75 PRO A O 1
ATOM 586 N N . CYS A 1 76 ? -1.386 -6.800 -7.462 1.00 84.88 76 CYS A N 1
ATOM 587 C CA . CYS A 1 76 ? -2.119 -6.541 -8.700 1.00 84.88 76 CYS A CA 1
ATOM 588 C C . CYS A 1 76 ? -1.245 -5.656 -9.591 1.00 84.88 76 CYS A C 1
ATOM 590 O O . CYS A 1 76 ? -0.890 -4.551 -9.181 1.00 84.88 76 CYS A O 1
ATOM 592 N N . ILE A 1 77 ? -0.874 -6.168 -10.766 1.00 77.44 77 ILE A N 1
ATOM 593 C CA . ILE A 1 77 ? -0.001 -5.498 -11.737 1.00 77.44 77 ILE A CA 1
ATOM 594 C C . ILE A 1 77 ? -0.888 -5.026 -12.892 1.00 77.44 77 ILE A C 1
ATOM 596 O O . ILE A 1 77 ? -1.285 -5.842 -13.717 1.00 77.44 77 ILE A O 1
ATOM 600 N N . GLU A 1 78 ? -1.248 -3.745 -12.914 1.00 67.56 78 GLU A N 1
ATOM 601 C CA . GLU A 1 78 ? -2.037 -3.108 -13.982 1.00 67.56 78 GLU A CA 1
ATOM 602 C C . GLU A 1 78 ? -1.964 -1.579 -13.836 1.00 67.56 78 GLU A C 1
ATOM 604 O O . GLU A 1 78 ? -1.596 -1.092 -12.762 1.00 67.56 78 GLU A O 1
ATOM 609 N N . TYR A 1 79 ? -2.300 -0.828 -14.900 1.00 55.34 79 TYR A N 1
ATOM 610 C CA . TYR A 1 79 ? -2.402 0.639 -14.851 1.00 55.34 79 TYR A CA 1
ATOM 611 C C . TYR A 1 79 ? -3.251 1.021 -13.642 1.00 55.34 79 TYR A C 1
ATOM 613 O O . TYR A 1 79 ? -4.410 0.611 -13.554 1.00 55.34 79 TYR A O 1
ATOM 621 N N . ALA A 1 80 ? -2.634 1.718 -12.685 1.00 53.72 80 ALA A N 1
ATOM 622 C CA . ALA A 1 80 ? -3.254 2.040 -11.414 1.00 53.72 80 ALA A CA 1
ATOM 623 C C . ALA A 1 80 ? -4.656 2.617 -11.630 1.00 53.72 80 ALA A C 1
ATOM 625 O O . ALA A 1 80 ? -4.905 3.320 -12.614 1.00 53.72 80 ALA A O 1
ATOM 626 N N . PHE A 1 81 ? -5.561 2.372 -10.677 1.00 52.81 81 PHE A N 1
ATOM 627 C CA . PHE A 1 81 ? -6.645 3.325 -10.477 1.00 52.81 81 PHE A CA 1
ATOM 628 C C . PHE A 1 81 ? -5.978 4.694 -10.410 1.00 52.81 81 PHE A C 1
ATOM 630 O O . PHE A 1 81 ? -5.143 4.896 -9.526 1.00 52.81 81 PHE A O 1
ATOM 637 N N . SER A 1 82 ? -6.253 5.531 -11.416 1.00 55.22 82 SER A N 1
ATOM 638 C CA . SER A 1 82 ? -5.603 6.823 -11.596 1.00 55.22 82 SER A CA 1
ATOM 639 C C . SER A 1 82 ? -5.556 7.504 -10.238 1.00 55.22 82 SER A C 1
ATOM 641 O O . SER A 1 82 ? -6.554 7.582 -9.512 1.00 55.22 82 SER A O 1
ATOM 643 N N . HIS A 1 83 ? -4.333 7.817 -9.834 1.00 54.03 83 HIS A N 1
ATOM 644 C CA . HIS A 1 83 ? -3.945 7.891 -8.436 1.00 54.03 83 HIS A CA 1
ATOM 645 C C . HIS A 1 83 ? -4.694 9.020 -7.709 1.00 54.03 83 HIS A C 1
ATOM 647 O O . HIS A 1 83 ? -4.813 8.988 -6.484 1.00 54.03 83 HIS A O 1
ATOM 653 N N . ASP A 1 84 ? -5.276 9.951 -8.465 1.00 56.62 84 ASP A N 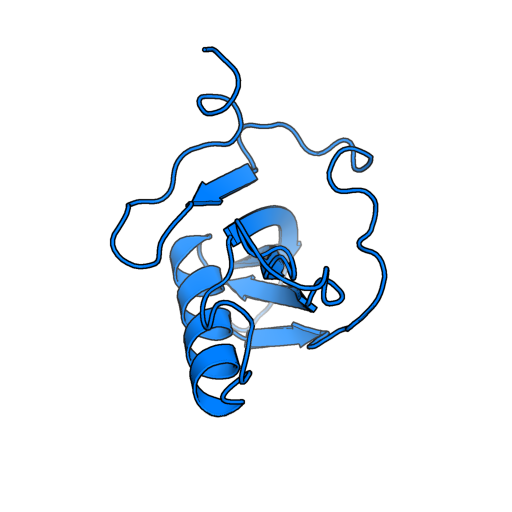1
ATOM 654 C CA . ASP A 1 84 ? -5.990 11.136 -8.000 1.00 56.62 84 ASP A CA 1
ATOM 655 C C . ASP A 1 84 ? -7.525 11.065 -8.130 1.00 56.62 84 ASP A C 1
ATOM 657 O O . ASP A 1 84 ? -8.211 11.959 -7.640 1.00 56.62 84 ASP A O 1
ATOM 661 N N . ASP A 1 85 ? -8.095 9.990 -8.692 1.00 55.97 85 ASP A N 1
ATOM 662 C CA . ASP A 1 85 ? -9.539 9.917 -8.998 1.00 55.97 85 ASP A CA 1
ATOM 663 C C . ASP A 1 85 ? -10.423 9.417 -7.850 1.00 55.97 85 ASP A C 1
ATOM 665 O O . ASP A 1 85 ? -11.655 9.431 -7.936 1.00 55.97 85 ASP A O 1
ATOM 669 N N . ILE A 1 86 ? -9.827 8.967 -6.748 1.00 62.44 86 ILE A N 1
ATOM 670 C CA . ILE A 1 86 ? -10.602 8.541 -5.586 1.00 62.44 86 ILE A CA 1
ATOM 671 C C . ILE A 1 86 ? -10.694 9.743 -4.654 1.00 62.44 86 ILE A C 1
ATOM 673 O O . ILE A 1 86 ? -9.668 10.213 -4.165 1.00 62.44 86 ILE A O 1
ATOM 677 N N . GLY A 1 87 ? -11.919 10.223 -4.399 1.00 73.94 87 GLY A N 1
ATOM 678 C CA . GLY A 1 87 ? -12.270 11.365 -3.534 1.00 73.94 87 GLY A CA 1
ATOM 679 C C . GLY A 1 87 ? -11.916 11.201 -2.047 1.00 73.94 87 GLY A C 1
ATOM 680 O O . GLY A 1 87 ? -12.655 11.642 -1.170 1.00 73.94 87 GLY A O 1
ATOM 681 N N . ILE A 1 88 ? -10.804 10.529 -1.767 1.00 85.38 88 ILE A N 1
ATOM 682 C CA . ILE A 1 88 ? -10.158 10.417 -0.477 1.00 85.38 88 ILE A CA 1
ATOM 683 C C . ILE A 1 88 ? -9.389 11.720 -0.214 1.00 85.38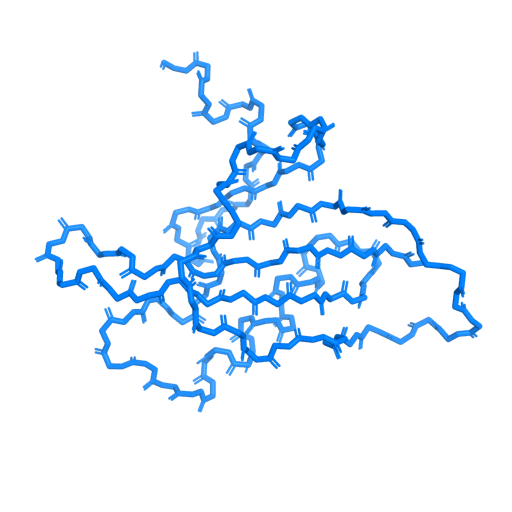 88 ILE A C 1
ATOM 685 O O . ILE A 1 88 ? -8.582 12.134 -1.056 1.00 85.38 88 ILE A O 1
ATOM 689 N N . PRO A 1 89 ? -9.611 12.361 0.942 1.00 87.50 89 PRO A N 1
ATOM 690 C CA . PRO A 1 89 ? -8.852 13.527 1.381 1.00 87.50 89 PRO A CA 1
ATOM 691 C C . PRO A 1 89 ? -7.326 13.321 1.378 1.00 87.50 89 PRO A C 1
ATOM 693 O O . PRO A 1 89 ? -6.831 12.215 1.597 1.00 87.50 89 PRO A O 1
ATOM 696 N N . ASN A 1 90 ? -6.559 14.389 1.137 1.00 86.75 90 ASN A N 1
ATOM 697 C CA . ASN A 1 90 ? -5.091 14.312 1.055 1.00 86.75 90 ASN A CA 1
ATOM 698 C C . ASN A 1 90 ? -4.409 14.022 2.402 1.00 86.75 90 ASN A C 1
ATOM 700 O O . ASN A 1 90 ? -3.320 13.461 2.418 1.00 86.75 90 ASN A O 1
ATOM 704 N N . ASP A 1 91 ? -5.058 14.316 3.528 1.00 89.44 91 ASP A N 1
ATOM 705 C CA . ASP A 1 91 ? -4.586 13.964 4.877 1.00 89.44 91 ASP A CA 1
ATOM 706 C C . ASP A 1 91 ? -4.699 12.457 5.188 1.00 89.44 91 ASP A C 1
ATOM 708 O O . ASP A 1 91 ? -4.244 11.993 6.235 1.00 89.44 91 ASP A O 1
ATOM 712 N N . LYS A 1 92 ? -5.292 11.687 4.270 1.00 92.12 92 LYS A N 1
ATOM 713 C CA . LYS A 1 92 ? -5.390 10.221 4.290 1.00 92.12 92 LYS A CA 1
ATOM 714 C C . LYS A 1 92 ? -4.451 9.553 3.289 1.00 92.12 92 LYS A C 1
ATOM 716 O O . LYS A 1 92 ? -4.626 8.374 2.972 1.00 92.12 92 LYS A O 1
ATOM 721 N N . LYS A 1 93 ? -3.483 10.305 2.770 1.00 91.81 93 LYS A N 1
ATOM 722 C CA . LYS A 1 93 ? -2.517 9.856 1.774 1.00 91.81 93 LYS A CA 1
ATOM 723 C C . LYS A 1 93 ? -1.106 10.167 2.259 1.00 91.81 93 LYS A C 1
ATOM 725 O O . LYS A 1 93 ? -0.846 11.258 2.763 1.00 91.81 93 LYS A O 1
ATOM 730 N N . TRP A 1 94 ? -0.205 9.217 2.057 1.00 93.69 94 TRP A N 1
ATOM 731 C CA . TRP A 1 94 ? 1.209 9.344 2.391 1.00 93.69 94 TRP A CA 1
ATOM 732 C C . TRP A 1 94 ? 2.063 8.920 1.208 1.00 93.69 94 TRP A C 1
ATOM 734 O O . TRP A 1 94 ? 1.690 7.990 0.482 1.00 93.69 94 TRP A O 1
ATOM 744 N N . VAL A 1 95 ? 3.191 9.598 1.040 1.00 92.38 95 VAL A N 1
ATOM 745 C CA . VAL A 1 95 ? 4.185 9.332 0.001 1.00 92.38 95 VAL A CA 1
ATOM 746 C C . VAL A 1 95 ? 5.592 9.303 0.580 1.00 92.38 95 VAL A C 1
ATOM 748 O O . VAL A 1 95 ? 5.832 9.839 1.660 1.00 92.38 95 VAL A O 1
ATOM 751 N N . ARG A 1 96 ? 6.497 8.626 -0.118 1.00 91.56 96 ARG A N 1
ATOM 752 C CA . ARG A 1 96 ? 7.941 8.685 0.115 1.00 91.56 96 ARG A CA 1
ATOM 753 C C . ARG A 1 96 ? 8.663 8.387 -1.193 1.00 91.56 96 ARG A C 1
ATOM 755 O O . ARG A 1 96 ? 8.197 7.537 -1.961 1.00 91.56 96 ARG A O 1
ATOM 762 N N . ASP A 1 97 ? 9.813 9.014 -1.383 1.00 87.25 97 ASP A N 1
ATOM 763 C CA . ASP A 1 97 ? 10.607 8.862 -2.604 1.00 87.25 97 ASP A CA 1
ATOM 764 C C . ASP A 1 97 ? 11.694 7.787 -2.464 1.00 87.25 97 ASP A C 1
ATOM 766 O O . ASP A 1 97 ? 12.053 7.127 -3.443 1.00 87.25 97 ASP A O 1
ATOM 770 N N . SER A 1 98 ? 12.126 7.482 -1.237 1.00 86.88 98 SER A N 1
ATOM 771 C CA . SER A 1 98 ? 13.051 6.384 -0.947 1.00 86.88 98 SER A CA 1
ATOM 772 C C . SER A 1 98 ? 12.659 5.565 0.288 1.00 86.88 98 SER A C 1
ATOM 774 O O . SER A 1 98 ? 11.772 5.923 1.059 1.00 86.88 98 SER A O 1
ATOM 776 N N . ILE A 1 99 ? 13.320 4.416 0.477 1.00 84.50 99 ILE A N 1
ATOM 777 C CA . ILE A 1 99 ? 13.138 3.573 1.671 1.00 84.50 99 ILE A CA 1
ATOM 778 C C . ILE A 1 99 ? 13.770 4.188 2.930 1.00 84.50 99 ILE A C 1
ATOM 780 O O . ILE A 1 99 ? 13.348 3.861 4.040 1.00 84.50 99 ILE A O 1
ATOM 784 N N . ASP A 1 100 ? 14.784 5.037 2.745 1.00 85.06 100 ASP A N 1
ATOM 785 C CA . ASP A 1 100 ? 15.552 5.665 3.823 1.00 85.06 100 ASP A CA 1
ATOM 786 C C . ASP A 1 100 ? 14.935 7.003 4.264 1.00 85.06 100 ASP A C 1
ATOM 788 O O . ASP A 1 100 ? 15.145 7.440 5.398 1.00 85.06 100 ASP A O 1
ATOM 792 N N . GLU A 1 101 ? 14.150 7.638 3.392 1.00 82.38 101 GLU A N 1
ATOM 793 C CA . GLU A 1 101 ? 13.360 8.822 3.717 1.00 82.38 101 GLU A CA 1
ATOM 794 C C . GLU A 1 101 ? 12.078 8.465 4.483 1.00 82.38 101 GLU A C 1
ATOM 796 O O . GLU A 1 101 ? 11.518 7.368 4.388 1.00 82.38 101 GLU A O 1
ATOM 801 N N . GLY A 1 102 ? 11.626 9.416 5.301 1.00 86.44 102 GLY A N 1
ATOM 802 C CA . GLY A 1 102 ? 10.384 9.291 6.055 1.00 86.44 102 GLY A CA 1
ATOM 803 C C . GLY A 1 102 ? 9.146 9.382 5.162 1.00 86.44 102 GLY A C 1
ATOM 804 O O . GLY A 1 102 ? 9.213 9.746 3.995 1.00 86.44 102 GLY A O 1
ATOM 805 N N . TRP A 1 103 ? 7.988 9.066 5.739 1.00 93.00 103 TRP A N 1
ATOM 806 C CA . TRP A 1 103 ? 6.707 9.296 5.077 1.00 93.00 103 TRP A CA 1
ATOM 807 C C . TRP A 1 103 ? 6.286 10.755 5.196 1.00 93.00 103 TRP A C 1
ATOM 809 O O . TRP A 1 103 ? 6.206 11.291 6.303 1.00 93.00 103 TRP A O 1
ATOM 819 N N . GLU A 1 104 ? 5.904 11.340 4.071 1.00 92.81 104 GLU A N 1
ATOM 820 C CA . GLU A 1 104 ? 5.317 12.670 3.986 1.00 92.81 104 GLU A CA 1
ATOM 821 C C . GLU A 1 104 ? 3.822 12.564 3.714 1.00 92.81 104 GLU A C 1
ATOM 823 O O . GLU A 1 104 ? 3.345 11.641 3.043 1.00 92.81 104 GLU A O 1
ATOM 828 N N . LYS A 1 105 ? 3.038 13.501 4.251 1.00 90.50 105 LYS A N 1
ATOM 829 C CA . LYS A 1 105 ? 1.624 13.582 3.883 1.00 90.50 105 LYS A CA 1
ATOM 830 C C . LYS A 1 105 ? 1.512 14.139 2.476 1.00 90.50 105 LYS A C 1
ATOM 832 O O . LYS A 1 105 ? 2.115 15.152 2.147 1.00 90.50 105 LYS A O 1
ATOM 837 N N . PHE A 1 106 ? 0.630 13.554 1.677 1.00 85.50 106 PHE A N 1
ATOM 838 C CA . PHE A 1 106 ? 0.399 14.007 0.303 1.00 85.50 106 PHE A CA 1
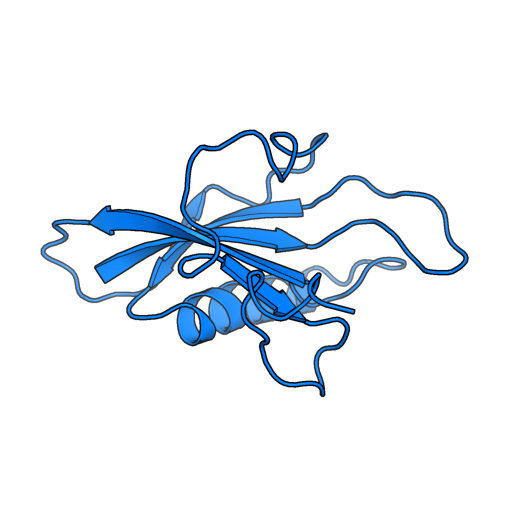ATOM 839 C C . PHE A 1 106 ? -0.069 15.468 0.220 1.00 85.50 106 PHE A C 1
ATOM 841 O O . PHE A 1 106 ? 0.171 16.135 -0.777 1.00 85.50 106 PHE A O 1
ATOM 848 N N . SER A 1 107 ? -0.751 15.970 1.257 1.00 78.62 107 SER A N 1
ATOM 849 C CA . SER A 1 107 ? -1.144 17.382 1.346 1.00 78.62 107 SER A CA 1
ATOM 850 C C . SER A 1 107 ? 0.040 18.341 1.423 1.00 78.62 107 SER A C 1
ATOM 852 O O . SER A 1 107 ? -0.107 19.478 1.012 1.00 78.62 107 SER A O 1
ATOM 854 N N . GLU A 1 108 ? 1.171 17.897 1.968 1.00 77.88 108 GLU A N 1
ATOM 855 C CA . GLU A 1 108 ? 2.372 18.713 2.180 1.00 77.88 108 GLU A CA 1
ATOM 856 C C . GLU A 1 108 ? 3.341 18.587 0.986 1.00 77.88 108 GLU A C 1
ATOM 858 O O . GLU A 1 108 ? 4.073 19.520 0.690 1.00 77.88 108 GLU A O 1
ATOM 863 N N . TYR A 1 109 ? 3.270 17.475 0.244 1.00 68.94 109 TYR A N 1
ATOM 864 C CA . TYR A 1 109 ? 4.166 17.143 -0.873 1.00 68.94 109 TYR A CA 1
ATOM 865 C C . TYR A 1 109 ? 3.991 18.011 -2.141 1.00 68.94 109 TYR A C 1
ATOM 867 O O . TYR A 1 109 ? 4.913 18.132 -2.937 1.00 68.94 109 TYR A O 1
ATOM 875 N N . TYR A 1 110 ? 2.816 18.615 -2.361 1.00 63.62 110 TYR A N 1
ATOM 876 C CA . TYR A 1 110 ? 2.523 19.441 -3.553 1.00 63.62 110 TYR A CA 1
ATOM 877 C C . TYR A 1 110 ? 2.338 20.937 -3.242 1.00 63.62 110 TYR A C 1
ATOM 879 O O . TYR A 1 110 ? 1.811 21.674 -4.076 1.00 63.62 110 TYR A O 1
ATOM 887 N N . GLU A 1 111 ? 2.710 21.392 -2.042 1.00 57.31 111 GLU A N 1
ATOM 888 C CA . GLU A 1 111 ? 2.664 22.819 -1.679 1.00 57.31 111 GLU A CA 1
ATOM 889 C C . GLU A 1 111 ? 3.950 23.595 -2.053 1.00 57.31 111 GLU A C 1
ATOM 891 O O . GLU A 1 111 ? 4.048 24.780 -1.724 1.00 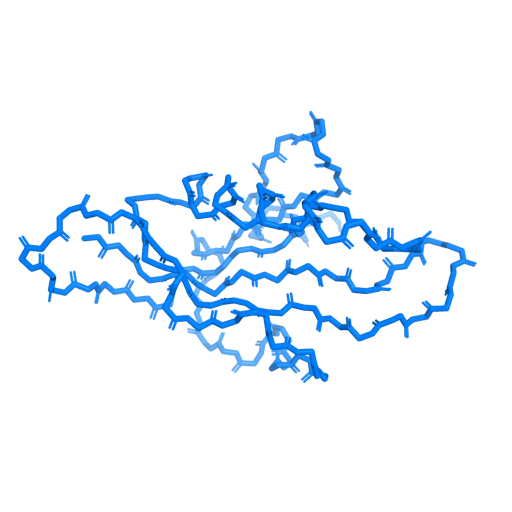57.31 111 GLU A O 1
ATOM 896 N N . GLU A 1 112 ? 4.891 22.973 -2.779 1.00 44.16 112 GLU A N 1
ATOM 897 C CA . GLU A 1 112 ? 6.077 23.628 -3.373 1.00 44.16 112 GLU A CA 1
ATOM 898 C C . GLU A 1 112 ? 5.880 24.084 -4.831 1.00 44.16 112 GLU A C 1
ATOM 900 O O . GLU A 1 112 ? 5.394 23.289 -5.671 1.00 44.16 112 GLU A O 1
#

Organism: NCBI:txid1445510